Protein AF-A0AAW7XCH4-F1 (afdb_monomer_lite)

Organism: NCBI:txid86304

Structure (mmCIF, N/CA/C/O backbone):
data_AF-A0AAW7XCH4-F1
#
_entry.id   AF-A0AAW7XCH4-F1
#
loop_
_atom_site.group_PDB
_atom_site.id
_atom_site.type_symbol
_atom_site.label_atom_id
_atom_site.label_alt_id
_atom_site.label_comp_id
_atom_site.label_asym_id
_atom_site.label_entity_id
_atom_site.label_seq_id
_atom_site.pdbx_PDB_ins_code
_atom_site.Cartn_x
_atom_site.Cartn_y
_atom_site.Cartn_z
_atom_site.occupancy
_atom_site.B_iso_or_equiv
_atom_site.auth_seq_id
_atom_site.auth_comp_id
_atom_site.auth_asym_id
_atom_site.auth_atom_id
_atom_site.pdbx_PDB_model_num
ATOM 1 N N .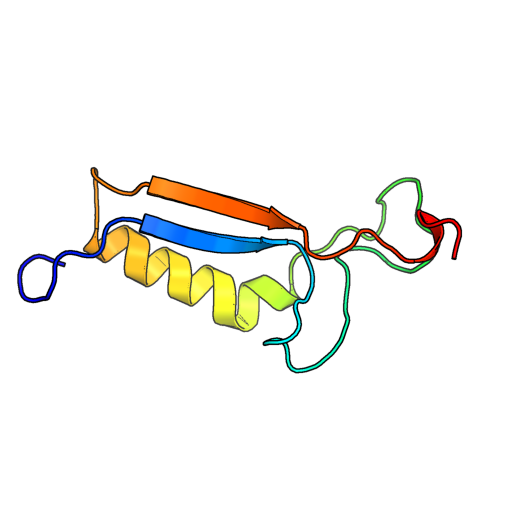 GLY A 1 1 ? -10.426 4.375 17.030 1.00 73.81 1 GLY A N 1
ATOM 2 C CA . GLY A 1 1 ? -10.203 3.848 18.390 1.00 73.81 1 GLY A CA 1
ATOM 3 C C . GLY A 1 1 ? -11.271 4.375 19.326 1.00 73.81 1 GLY A C 1
ATOM 4 O O . GLY A 1 1 ? -11.876 5.390 19.003 1.00 73.81 1 GLY A O 1
ATOM 5 N N . GLU A 1 2 ? -11.485 3.692 20.451 1.00 81.44 2 GLU A N 1
ATOM 6 C CA . GLU A 1 2 ? -12.611 3.894 21.388 1.00 81.44 2 GLU A CA 1
ATOM 7 C C . GLU A 1 2 ? -12.739 5.337 21.927 1.00 81.44 2 GLU A C 1
ATOM 9 O O . GLU A 1 2 ? -13.850 5.821 22.095 1.00 81.44 2 GLU A O 1
ATOM 14 N N . ASN A 1 3 ? -11.625 6.066 22.088 1.00 89.38 3 ASN A N 1
ATOM 15 C CA . ASN A 1 3 ? -11.606 7.459 22.574 1.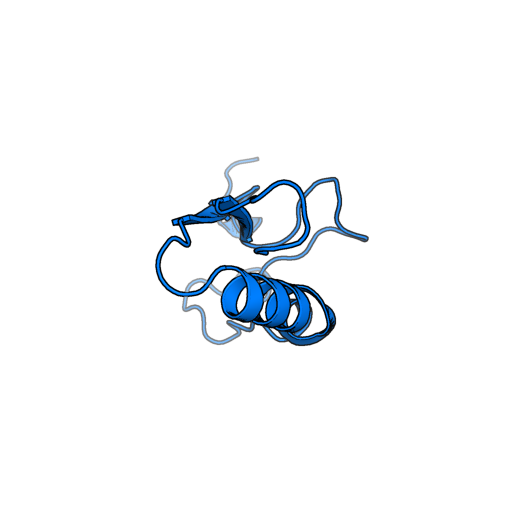00 89.38 3 ASN A CA 1
ATOM 16 C C . ASN A 1 3 ? -11.553 8.524 21.453 1.00 89.38 3 ASN A C 1
ATOM 18 O O . ASN A 1 3 ? -11.150 9.659 21.695 1.00 89.38 3 ASN A O 1
ATOM 22 N N . GLY A 1 4 ? -11.873 8.163 20.207 1.00 91.56 4 GLY A N 1
ATOM 23 C CA . GLY A 1 4 ? -11.836 9.074 19.056 1.00 91.56 4 GLY A CA 1
ATOM 24 C C . GLY A 1 4 ? -13.049 8.908 18.143 1.00 91.56 4 GLY A C 1
ATOM 25 O O . GLY A 1 4 ? -14.042 8.300 18.518 1.00 91.56 4 GLY A O 1
ATOM 26 N N . ILE A 1 5 ? -12.958 9.389 16.902 1.00 94.56 5 ILE A N 1
ATOM 27 C CA . ILE A 1 5 ? -14.086 9.388 15.944 1.00 94.56 5 ILE A CA 1
ATOM 28 C C . ILE A 1 5 ? -14.376 8.026 15.282 1.00 94.56 5 ILE A C 1
ATOM 30 O O . ILE A 1 5 ? -15.068 7.960 14.273 1.00 94.56 5 ILE A O 1
ATOM 34 N N . GLY A 1 6 ? -13.819 6.931 15.807 1.00 93.44 6 GLY A N 1
ATOM 35 C CA . GLY A 1 6 ? -14.243 5.582 15.413 1.00 93.44 6 GLY A CA 1
ATOM 36 C C . GLY A 1 6 ? -13.954 5.141 13.971 1.00 93.44 6 GLY A C 1
ATOM 37 O O . GLY A 1 6 ? -14.586 4.193 13.522 1.00 93.44 6 GLY A O 1
ATOM 38 N N . TYR A 1 7 ? -13.012 5.760 13.244 1.00 95.88 7 TYR A N 1
ATOM 39 C CA . TYR A 1 7 ? -12.645 5.292 11.896 1.00 95.88 7 TYR A CA 1
ATOM 40 C C . TYR A 1 7 ? -12.258 3.813 11.901 1.00 95.88 7 TYR A C 1
ATOM 42 O O . TYR A 1 7 ? -11.396 3.405 12.679 1.00 95.88 7 TYR A O 1
ATOM 50 N N . ASN A 1 8 ? -12.881 3.045 11.008 1.00 96.38 8 ASN A N 1
ATOM 51 C CA . ASN A 1 8 ? -12.688 1.605 10.870 1.00 96.38 8 ASN A CA 1
ATOM 52 C C . ASN A 1 8 ? -12.389 1.171 9.423 1.00 96.38 8 ASN A C 1
ATOM 54 O O . ASN A 1 8 ? -12.240 -0.017 9.163 1.00 96.38 8 ASN A O 1
ATOM 58 N N . ILE A 1 9 ? -12.285 2.121 8.490 1.00 97.38 9 ILE A N 1
ATOM 59 C CA . ILE A 1 9 ? -11.956 1.866 7.088 1.00 97.38 9 ILE A CA 1
ATOM 60 C C . ILE A 1 9 ? -10.557 2.405 6.792 1.00 97.38 9 ILE A C 1
ATOM 62 O O . ILE A 1 9 ? -10.276 3.579 7.033 1.00 97.38 9 ILE A O 1
ATOM 66 N N . ILE A 1 10 ? -9.693 1.564 6.226 1.00 97.94 10 ILE A N 1
ATOM 67 C CA . ILE A 1 10 ? -8.374 1.952 5.722 1.00 97.94 10 ILE A CA 1
ATOM 68 C C . ILE A 1 10 ? -8.315 1.652 4.226 1.00 97.94 10 ILE A C 1
ATOM 70 O O . ILE A 1 10 ? -8.425 0.500 3.806 1.00 97.94 10 ILE A O 1
ATOM 74 N N . ARG A 1 11 ? -8.072 2.700 3.435 1.00 98.19 11 ARG A N 1
ATOM 75 C CA . ARG A 1 11 ? -7.668 2.590 2.033 1.00 98.19 11 ARG A CA 1
ATOM 76 C C . ARG A 1 11 ? -6.180 2.871 1.916 1.00 98.19 11 ARG A C 1
ATOM 78 O O . ARG A 1 11 ? -5.707 3.879 2.437 1.00 98.19 11 ARG A O 1
ATOM 85 N N . THR A 1 12 ? -5.457 2.042 1.173 1.00 97.62 12 THR A N 1
ATOM 86 C CA . THR A 1 12 ? -4.076 2.343 0.781 1.00 97.62 12 THR A CA 1
ATOM 87 C C . THR A 1 12 ? -3.854 2.155 -0.719 1.00 97.62 12 THR A C 1
ATOM 89 O O . THR A 1 12 ? -4.652 1.519 -1.408 1.00 97.62 12 THR A O 1
ATOM 92 N N . ASN A 1 13 ? -2.797 2.756 -1.251 1.00 97.50 13 ASN A N 1
ATOM 93 C CA . ASN A 1 13 ? -2.410 2.625 -2.649 1.00 97.50 13 ASN A CA 1
ATOM 94 C C . ASN A 1 13 ? -1.405 1.481 -2.839 1.00 97.50 13 ASN A C 1
ATOM 96 O O . ASN A 1 13 ? -0.539 1.258 -1.999 1.00 97.50 13 ASN A O 1
ATOM 100 N N . ILE A 1 14 ? -1.518 0.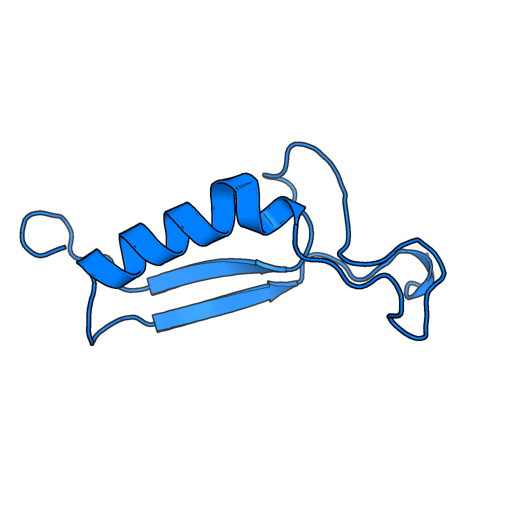778 -3.964 1.00 97.94 14 ILE A N 1
ATOM 101 C CA . ILE A 1 14 ? -0.498 -0.150 -4.471 1.00 97.94 14 ILE A CA 1
ATOM 102 C C . ILE A 1 14 ? 0.402 0.669 -5.401 1.00 97.94 14 ILE A C 1
ATOM 104 O O . ILE A 1 14 ? -0.122 1.377 -6.266 1.00 97.94 14 ILE A O 1
ATOM 108 N N . HIS A 1 15 ? 1.723 0.574 -5.214 1.00 97.31 15 HIS A N 1
ATOM 109 C CA . HIS A 1 15 ? 2.742 1.443 -5.827 1.00 97.31 15 HIS A CA 1
ATOM 110 C C . HIS A 1 15 ? 2.688 2.886 -5.291 1.00 97.31 15 HIS A C 1
ATOM 112 O O . HIS A 1 15 ? 2.191 3.116 -4.186 1.00 97.31 15 HIS A O 1
ATOM 118 N N . SER A 1 16 ? 3.237 3.861 -6.018 1.00 96.94 16 SER A N 1
ATOM 119 C CA . SER A 1 16 ? 3.050 5.292 -5.739 1.00 96.94 16 SER A CA 1
ATOM 120 C C . SER A 1 16 ? 1.658 5.802 -6.127 1.00 96.94 16 SER A C 1
ATOM 122 O O . SER A 1 16 ? 1.000 5.240 -6.998 1.00 96.94 16 SER A O 1
ATOM 124 N N . CYS A 1 17 ? 1.268 6.935 -5.552 1.00 97.25 17 CYS A N 1
ATOM 125 C CA . CYS A 1 17 ? 0.190 7.808 -6.025 1.00 97.25 17 CYS A CA 1
ATOM 126 C C . CYS A 1 17 ? 0.698 9.259 -6.126 1.00 97.25 17 CYS A C 1
ATOM 128 O O . CYS A 1 17 ? 1.858 9.537 -5.825 1.00 97.25 17 CYS A O 1
ATOM 130 N N . ASP A 1 18 ? -0.172 10.187 -6.507 1.00 96.88 18 ASP A N 1
ATOM 131 C CA . ASP A 1 18 ? 0.067 11.637 -6.509 1.00 96.88 18 ASP A CA 1
ATOM 132 C C . ASP A 1 18 ? 0.459 12.212 -5.130 1.00 96.88 18 ASP A C 1
ATOM 134 O O . ASP A 1 18 ? 1.211 13.179 -5.065 1.00 96.88 18 ASP A O 1
ATOM 138 N N . PHE A 1 19 ? 0.039 11.576 -4.029 1.00 96.25 19 PHE A N 1
ATOM 139 C CA . PHE A 1 19 ? 0.460 11.914 -2.655 1.00 96.25 19 PHE A CA 1
ATOM 140 C C . PHE A 1 19 ? 1.768 11.229 -2.206 1.00 96.25 19 PHE A C 1
ATOM 142 O O . PHE A 1 19 ? 2.109 11.243 -1.023 1.00 96.25 19 PHE A O 1
ATOM 149 N N . SER A 1 20 ? 2.503 10.586 -3.116 1.00 95.19 20 SER A N 1
ATOM 150 C CA . SER A 1 20 ? 3.837 10.037 -2.834 1.00 95.19 20 SER A CA 1
ATOM 151 C C . SER A 1 20 ? 4.930 11.063 -3.141 1.00 95.19 20 SER A C 1
ATOM 153 O O . SER A 1 20 ? 4.760 11.930 -3.989 1.00 95.19 20 SER A O 1
ATOM 155 N N . THR A 1 21 ? 6.098 10.936 -2.506 1.00 94.00 21 THR A N 1
ATOM 156 C CA . THR A 1 21 ? 7.255 11.818 -2.773 1.00 94.00 21 THR A CA 1
ATOM 157 C C . THR A 1 21 ? 7.853 11.644 -4.172 1.00 94.00 21 THR A C 1
ATOM 159 O O . THR A 1 21 ? 8.648 12.467 -4.613 1.00 94.00 21 THR A O 1
ATOM 162 N N . GLY A 1 22 ? 7.480 10.575 -4.873 1.00 94.81 22 GLY A N 1
ATOM 163 C CA . GLY A 1 22 ? 7.828 10.332 -6.263 1.00 94.81 22 GLY A CA 1
ATOM 164 C C . GLY A 1 22 ? 7.169 9.062 -6.789 1.00 94.81 22 GLY A C 1
ATOM 165 O O . GLY A 1 22 ? 6.654 8.248 -6.014 1.00 94.81 22 GLY A O 1
ATOM 166 N N . SER A 1 23 ? 7.214 8.894 -8.108 1.00 95.88 23 SER A N 1
ATOM 167 C CA . SER A 1 23 ? 6.715 7.701 -8.789 1.00 95.88 23 SER A CA 1
ATOM 168 C C . SER A 1 23 ? 7.589 6.489 -8.481 1.00 95.88 23 SER A C 1
ATOM 170 O O . SER A 1 23 ? 8.816 6.566 -8.532 1.00 95.88 23 SER A O 1
ATOM 172 N N . TYR A 1 24 ? 6.967 5.361 -8.164 1.00 96.31 24 TYR A N 1
ATOM 173 C CA . TYR A 1 24 ? 7.648 4.078 -8.016 1.00 96.31 24 TYR A CA 1
ATOM 174 C C . TYR A 1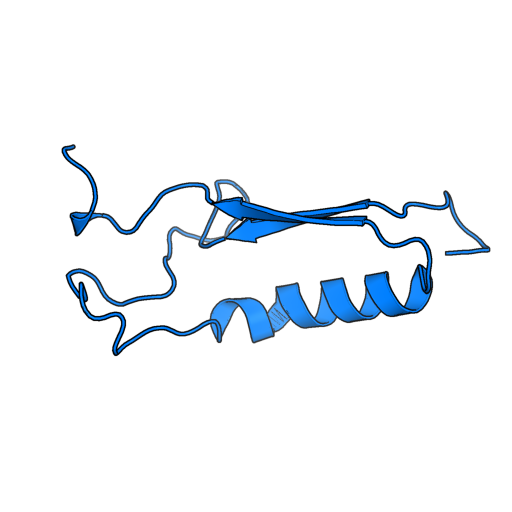 24 ? 6.664 2.937 -8.226 1.00 96.31 24 TYR A C 1
ATOM 176 O O . TYR A 1 24 ? 5.474 3.091 -7.951 1.00 96.31 24 TYR A O 1
ATOM 184 N N . THR A 1 25 ? 7.172 1.780 -8.641 1.00 97.69 25 THR A N 1
ATOM 185 C CA . THR A 1 25 ? 6.433 0.517 -8.568 1.00 97.69 25 THR A CA 1
ATOM 186 C C . THR A 1 25 ? 7.171 -0.472 -7.670 1.00 97.69 25 THR A C 1
ATOM 188 O O . THR A 1 25 ? 8.162 -0.108 -7.038 1.00 97.69 25 THR A O 1
ATOM 191 N N . TYR A 1 26 ? 6.643 -1.686 -7.527 1.00 98.06 26 TYR A N 1
ATOM 192 C CA . TYR A 1 26 ? 7.251 -2.713 -6.677 1.00 98.06 26 TYR A CA 1
ATOM 193 C C . TYR A 1 26 ? 8.257 -3.588 -7.416 1.00 98.06 26 TYR A C 1
ATOM 195 O O . TYR A 1 26 ? 8.841 -4.455 -6.786 1.00 98.06 26 TYR A O 1
ATOM 203 N N . ILE A 1 27 ? 8.445 -3.384 -8.716 1.00 98.19 27 ILE A N 1
ATOM 204 C CA . ILE A 1 27 ? 9.406 -4.122 -9.533 1.00 98.19 27 ILE A CA 1
ATOM 205 C C . ILE A 1 27 ? 10.311 -3.142 -10.273 1.00 98.19 27 ILE A C 1
ATOM 207 O O . ILE A 1 27 ? 9.961 -1.970 -10.456 1.00 98.19 27 ILE A O 1
ATOM 211 N N . GLU A 1 28 ? 11.465 -3.630 -10.705 1.00 97.00 28 GLU A N 1
ATOM 212 C CA . GLU A 1 28 ? 12.292 -2.937 -11.681 1.00 97.00 28 GLU A CA 1
ATOM 213 C C . GLU A 1 28 ? 11.600 -2.905 -13.051 1.00 97.00 28 GLU A C 1
ATOM 215 O O . GLU A 1 28 ? 10.762 -3.747 -13.392 1.00 97.00 28 GLU A O 1
ATOM 220 N N . GLU A 1 29 ? 11.932 -1.889 -13.841 1.00 96.69 29 GLU A N 1
ATOM 221 C CA . GLU A 1 29 ? 11.325 -1.681 -15.150 1.00 96.69 29 GLU A CA 1
ATOM 222 C C . GLU A 1 29 ? 11.672 -2.833 -16.107 1.00 96.69 29 GLU A C 1
ATOM 224 O O . GLU A 1 29 ? 12.840 -3.163 -16.303 1.00 96.69 29 GLU A O 1
ATOM 229 N N . GLY A 1 30 ? 10.647 -3.434 -16.718 1.00 96.75 30 GLY A N 1
ATOM 230 C CA . GLY A 1 30 ? 10.777 -4.554 -17.655 1.00 96.75 30 GLY A CA 1
ATOM 231 C C . GLY A 1 30 ? 10.736 -5.950 -17.020 1.00 96.75 30 GLY A C 1
ATOM 232 O O . GLY A 1 30 ? 10.730 -6.939 -17.753 1.00 96.75 30 GLY A O 1
ATOM 233 N N . ASP A 1 31 ? 10.666 -6.067 -15.691 1.00 97.56 31 ASP A N 1
ATOM 234 C CA . ASP A 1 31 ? 10.630 -7.362 -15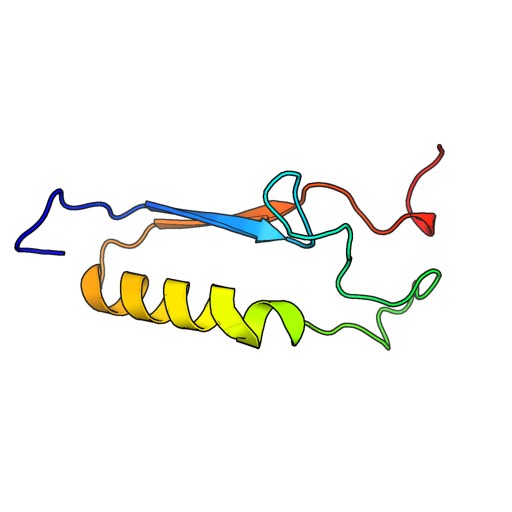.001 1.00 97.56 31 ASP A CA 1
ATOM 235 C C . ASP A 1 31 ? 9.240 -8.025 -15.050 1.00 97.56 31 ASP A C 1
ATOM 237 O O . ASP A 1 31 ? 8.469 -8.037 -14.087 1.00 97.56 31 ASP A O 1
ATOM 241 N N . ALA A 1 32 ? 8.911 -8.606 -16.202 1.00 96.25 32 ALA A N 1
ATOM 242 C CA . ALA A 1 32 ? 7.649 -9.313 -16.416 1.00 96.25 32 ALA A CA 1
ATOM 243 C C . ALA A 1 32 ? 7.486 -10.574 -15.540 1.00 96.25 32 ALA A C 1
ATOM 245 O O . ALA A 1 32 ? 6.364 -11.029 -15.328 1.00 96.25 32 ALA A O 1
ATOM 246 N N . GLU A 1 33 ? 8.587 -11.133 -15.029 1.00 97.62 33 GLU A N 1
ATOM 247 C CA . GLU A 1 33 ? 8.590 -12.337 -14.188 1.00 97.62 33 GLU A CA 1
ATOM 248 C C . GLU A 1 33 ? 8.486 -12.023 -12.684 1.00 97.62 33 GLU A C 1
ATOM 250 O O . GLU A 1 33 ? 8.419 -12.947 -11.874 1.00 97.62 33 GLU A O 1
ATOM 255 N N . LEU A 1 34 ? 8.436 -10.737 -12.305 1.00 97.06 34 LEU A N 1
ATOM 256 C CA . LEU A 1 34 ? 8.319 -10.253 -10.921 1.00 97.06 34 LEU A CA 1
ATOM 257 C C . LEU A 1 34 ? 9.466 -10.704 -9.995 1.00 97.06 34 LEU A C 1
ATOM 259 O O . LEU A 1 34 ? 9.298 -10.768 -8.775 1.00 97.06 34 LEU A O 1
ATOM 263 N N . LYS A 1 35 ? 10.645 -11.000 -10.549 1.00 98.38 35 LYS A N 1
ATOM 264 C CA . LYS A 1 35 ? 11.837 -11.430 -9.795 1.00 98.38 35 LYS A CA 1
ATOM 265 C C . LYS A 1 35 ? 12.351 -10.377 -8.812 1.00 98.38 35 LYS A C 1
ATOM 267 O O . LYS A 1 35 ? 12.963 -10.719 -7.805 1.00 98.38 35 LYS A O 1
ATOM 272 N N . THR A 1 36 ? 12.104 -9.109 -9.104 1.00 98.25 36 THR A N 1
ATOM 273 C CA . THR A 1 36 ? 12.546 -7.934 -8.345 1.00 98.25 36 THR A CA 1
ATOM 274 C C . THR A 1 36 ? 11.468 -7.405 -7.399 1.00 98.25 36 THR A C 1
ATOM 276 O O . THR A 1 36 ? 11.665 -6.367 -6.766 1.00 98.25 36 THR A O 1
ATOM 279 N N . PHE A 1 37 ? 10.330 -8.107 -7.279 1.00 98.25 37 PHE A N 1
ATOM 280 C CA . PHE A 1 37 ? 9.205 -7.656 -6.467 1.00 98.25 37 PHE A CA 1
ATOM 281 C C . PHE A 1 37 ? 9.619 -7.352 -5.024 1.00 98.25 37 PHE A C 1
ATOM 283 O O . PHE A 1 37 ? 10.104 -8.217 -4.292 1.00 98.25 37 PHE A O 1
ATOM 290 N N . SER A 1 38 ? 9.362 -6.121 -4.592 1.00 98.06 38 SER A N 1
ATOM 291 C CA . SER A 1 38 ? 9.699 -5.646 -3.262 1.00 98.06 38 SER A CA 1
ATOM 292 C C . SER A 1 38 ? 8.742 -4.568 -2.763 1.00 98.06 38 SER A C 1
ATOM 294 O O . SER A 1 38 ? 8.376 -3.627 -3.465 1.00 98.06 38 SER A O 1
ATOM 296 N N . ILE A 1 39 ? 8.389 -4.683 -1.483 1.00 97.44 39 ILE A N 1
ATOM 297 C CA . ILE A 1 39 ? 7.589 -3.706 -0.734 1.00 97.44 39 ILE A CA 1
ATOM 298 C C . ILE A 1 39 ? 8.430 -2.952 0.308 1.00 97.44 39 ILE A C 1
ATOM 300 O O . ILE A 1 39 ? 7.866 -2.377 1.236 1.00 97.44 39 ILE A O 1
ATOM 304 N N . GLU A 1 40 ? 9.766 -2.960 0.207 1.00 97.62 40 GLU A N 1
ATOM 305 C CA . GLU A 1 40 ? 10.643 -2.307 1.201 1.00 97.62 40 GLU A CA 1
ATOM 306 C C . GLU A 1 40 ? 10.275 -0.834 1.430 1.00 97.62 40 GLU A C 1
ATOM 308 O O . GLU A 1 40 ? 10.195 -0.381 2.570 1.00 97.62 40 GLU A O 1
ATOM 313 N N . LYS A 1 41 ? 9.913 -0.110 0.366 1.00 95.31 41 LYS A N 1
ATOM 314 C CA . LYS A 1 41 ? 9.460 1.286 0.460 1.00 95.31 41 LYS A CA 1
ATOM 315 C C . LYS A 1 41 ? 8.203 1.456 1.322 1.00 95.31 41 LYS A C 1
ATOM 317 O O . LYS A 1 41 ? 8.059 2.435 2.049 1.00 95.31 41 LYS A O 1
ATOM 322 N N . ASP A 1 42 ? 7.306 0.475 1.291 1.00 97.44 42 ASP A N 1
ATOM 323 C CA . ASP A 1 42 ? 6.085 0.485 2.095 1.00 97.44 42 ASP A CA 1
ATOM 324 C C . ASP A 1 42 ? 6.352 0.049 3.546 1.00 97.44 42 ASP A C 1
ATOM 326 O O . ASP A 1 42 ? 5.598 0.427 4.449 1.00 97.44 42 ASP A O 1
ATOM 330 N N . LYS A 1 43 ? 7.431 -0.706 3.803 1.00 97.88 43 LYS A N 1
ATOM 331 C CA . LYS A 1 43 ? 7.847 -1.102 5.159 1.00 97.88 43 LYS A CA 1
ATOM 332 C C . LYS A 1 43 ? 8.385 0.063 5.985 1.00 97.88 43 LYS A C 1
ATOM 334 O O . LYS A 1 43 ? 8.277 0.001 7.207 1.00 97.88 43 LYS A O 1
ATOM 339 N N . GLU A 1 44 ? 8.901 1.114 5.349 1.00 96.44 44 GLU A N 1
ATOM 340 C CA . GLU A 1 44 ? 9.478 2.272 6.041 1.00 96.44 44 GLU A CA 1
ATOM 341 C C . GLU A 1 44 ? 8.427 3.033 6.871 1.00 96.44 44 GLU A C 1
ATOM 343 O O . GLU A 1 44 ? 8.614 3.259 8.066 1.00 96.44 44 GLU A O 1
ATOM 348 N N . TYR A 1 45 ? 7.274 3.356 6.269 1.00 95.81 45 TYR A N 1
ATOM 349 C CA . TYR A 1 45 ? 6.244 4.182 6.925 1.00 95.81 45 TYR A CA 1
ATOM 350 C C . TYR A 1 45 ? 4.824 3.627 6.816 1.00 95.81 45 TYR A C 1
ATOM 352 O O . TYR A 1 45 ? 4.087 3.598 7.807 1.00 95.81 45 TYR A O 1
ATOM 360 N N . ARG A 1 46 ? 4.424 3.165 5.624 1.00 96.94 46 ARG A N 1
ATOM 361 C CA . ARG A 1 46 ? 3.035 2.791 5.317 1.00 96.94 46 ARG A CA 1
ATOM 362 C C . ARG A 1 46 ? 2.570 1.602 6.157 1.00 96.94 46 ARG A C 1
ATOM 364 O O . ARG A 1 46 ? 1.559 1.693 6.849 1.00 96.94 46 ARG A O 1
ATOM 371 N N . ILE A 1 47 ? 3.324 0.505 6.153 1.00 97.81 47 ILE A N 1
ATOM 372 C CA . ILE A 1 47 ? 2.982 -0.715 6.898 1.00 97.81 47 ILE A CA 1
ATOM 373 C C . ILE A 1 47 ? 3.007 -0.480 8.417 1.00 97.81 47 ILE A C 1
ATOM 375 O O . ILE A 1 47 ? 2.038 -0.872 9.074 1.00 97.81 47 ILE A O 1
ATOM 379 N N . PRO A 1 48 ? 4.032 0.169 9.010 1.00 98.44 48 PRO A N 1
ATOM 380 C CA . PRO A 1 48 ? 4.007 0.514 10.431 1.00 98.44 48 PRO A CA 1
ATOM 381 C C . PRO A 1 48 ? 2.787 1.351 10.833 1.00 98.44 48 PRO A C 1
ATOM 383 O O . PRO A 1 48 ? 2.168 1.073 11.861 1.00 98.44 48 PRO A O 1
ATOM 386 N N . MET A 1 49 ? 2.405 2.343 10.023 1.00 97.94 49 MET A N 1
ATOM 387 C CA . MET A 1 49 ? 1.224 3.173 10.279 1.00 97.94 49 MET A CA 1
ATOM 388 C C . MET A 1 49 ? -0.073 2.356 10.214 1.00 97.94 49 MET A C 1
ATOM 390 O O . MET A 1 49 ? -0.886 2.428 11.137 1.00 97.94 49 MET A O 1
ATOM 394 N N . ILE A 1 50 ? -0.246 1.541 9.169 1.00 97.88 50 ILE A N 1
ATOM 395 C CA . ILE A 1 50 ? -1.422 0.676 9.004 1.00 97.88 50 ILE A CA 1
ATOM 396 C C . ILE A 1 50 ? -1.542 -0.302 10.174 1.00 97.88 50 ILE A C 1
ATOM 398 O O . ILE A 1 50 ? -2.624 -0.436 10.735 1.00 97.88 50 ILE A O 1
ATOM 402 N N . LYS A 1 51 ? -0.444 -0.942 10.600 1.00 97.56 51 LYS A N 1
ATOM 403 C CA . LYS A 1 51 ? -0.450 -1.865 11.748 1.00 97.56 51 LYS A CA 1
ATOM 404 C C . LYS A 1 51 ? -0.861 -1.172 13.046 1.00 97.56 51 LYS A C 1
ATOM 406 O O . LYS A 1 51 ? -1.654 -1.722 13.805 1.00 97.56 51 LYS A O 1
ATOM 411 N N . LYS A 1 52 ? -0.369 0.049 13.293 1.00 97.00 52 LYS A N 1
ATOM 412 C CA . LYS A 1 52 ? -0.795 0.855 14.450 1.00 97.00 52 LYS A CA 1
ATOM 413 C C . LYS A 1 52 ? -2.296 1.146 14.402 1.00 97.00 52 LYS A C 1
ATOM 415 O O . LYS A 1 52 ? -2.975 0.955 15.405 1.00 97.00 52 LYS A O 1
ATOM 420 N N . ALA A 1 53 ? -2.818 1.562 13.248 1.00 96.19 53 ALA A N 1
ATOM 421 C CA . ALA A 1 53 ? -4.246 1.819 13.077 1.00 96.19 53 ALA A CA 1
ATOM 422 C C . ALA A 1 53 ? -5.087 0.540 13.247 1.00 96.19 53 ALA A C 1
ATOM 424 O O . ALA A 1 53 ? -6.064 0.555 13.991 1.00 96.19 53 ALA A O 1
ATOM 425 N N . ALA A 1 54 ? -4.672 -0.577 12.645 1.00 96.25 54 ALA A N 1
ATOM 426 C CA . ALA A 1 54 ? -5.342 -1.870 12.765 1.00 96.25 54 ALA A CA 1
ATOM 427 C C . ALA A 1 54 ? -5.441 -2.334 14.227 1.00 96.25 54 ALA A C 1
ATOM 429 O O . ALA A 1 54 ? -6.523 -2.703 14.677 1.00 96.25 54 ALA A O 1
ATOM 430 N N . ASN A 1 55 ? -4.362 -2.204 15.006 1.00 95.56 55 ASN A N 1
ATOM 431 C CA . ASN A 1 55 ? -4.362 -2.540 16.435 1.00 95.56 55 ASN A CA 1
ATOM 432 C C . ASN A 1 55 ? -5.330 -1.674 17.265 1.00 95.56 55 ASN A C 1
ATOM 434 O O . ASN A 1 55 ? -5.841 -2.128 18.286 1.00 95.56 55 ASN A O 1
ATOM 438 N N . LEU A 1 56 ? -5.595 -0.432 16.842 1.00 95.06 56 LEU A N 1
ATO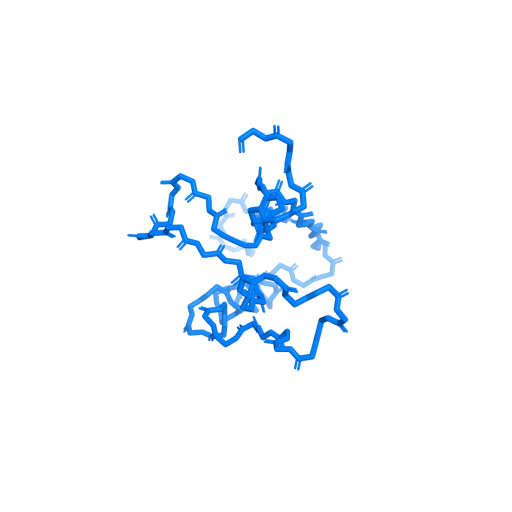M 439 C CA . LEU A 1 56 ? -6.555 0.466 17.498 1.00 95.06 56 LEU A CA 1
ATOM 440 C C . LEU A 1 56 ? -8.011 0.215 17.078 1.00 95.06 56 LEU A C 1
ATOM 442 O O . LEU A 1 56 ? -8.921 0.653 17.784 1.00 95.06 56 LEU A O 1
ATOM 446 N N . ILE A 1 57 ? -8.229 -0.404 15.916 1.00 95.00 57 ILE A N 1
ATOM 447 C CA . ILE A 1 57 ? -9.556 -0.704 15.356 1.00 95.00 57 ILE A CA 1
ATOM 448 C C . ILE A 1 57 ? -10.032 -2.098 15.785 1.00 95.00 57 ILE A C 1
ATOM 450 O O . ILE A 1 57 ? -11.223 -2.271 16.037 1.00 95.00 57 ILE A O 1
ATOM 454 N N . LYS A 1 58 ? -9.106 -3.057 15.926 1.00 90.06 58 LYS A N 1
ATOM 455 C CA . LYS A 1 58 ? -9.376 -4.460 16.274 1.00 90.06 58 LYS A CA 1
ATOM 456 C C . LYS A 1 58 ? -10.295 -5.120 15.229 1.00 90.06 58 LYS A C 1
ATOM 458 O O . LYS A 1 58 ? -9.992 -5.070 14.039 1.00 90.06 58 LYS A O 1
ATOM 463 N N . ASP A 1 59 ? -11.406 -5.715 15.652 1.00 90.25 59 ASP A N 1
ATOM 464 C CA . ASP A 1 59 ? -12.176 -6.680 14.855 1.00 90.25 59 ASP A CA 1
ATOM 465 C C . ASP A 1 59 ? -13.069 -6.057 13.768 1.00 90.25 59 ASP A C 1
ATOM 467 O O . ASP A 1 59 ? -13.539 -6.760 12.880 1.00 90.25 59 ASP A O 1
ATOM 471 N N . ASN A 1 60 ? -13.297 -4.739 13.796 1.00 92.62 60 ASN A N 1
ATOM 472 C CA . ASN A 1 60 ? -14.192 -4.050 12.852 1.00 92.62 60 ASN A CA 1
ATOM 473 C C . ASN A 1 60 ? -13.450 -3.369 11.681 1.00 92.62 60 ASN A C 1
ATOM 475 O O . ASN A 1 60 ? -13.971 -2.436 11.066 1.00 92.62 60 ASN A O 1
ATOM 479 N N . LEU A 1 61 ? -12.205 -3.768 11.406 1.00 96.56 61 LEU A N 1
ATOM 480 C CA . LEU A 1 61 ? -11.394 -3.170 10.346 1.00 96.56 61 LEU A CA 1
ATOM 481 C C . LEU A 1 61 ? -11.864 -3.613 8.954 1.00 96.56 61 LEU A C 1
ATOM 483 O O . LEU A 1 61 ? -11.800 -4.789 8.608 1.00 96.56 61 LEU A O 1
ATOM 487 N N . VAL A 1 62 ? -12.204 -2.642 8.108 1.00 97.56 62 VAL A N 1
ATOM 488 C CA . VAL A 1 62 ? -12.322 -2.814 6.657 1.00 97.56 62 VAL A CA 1
ATOM 489 C C . VAL A 1 62 ? -11.051 -2.283 6.004 1.00 97.56 62 VAL A C 1
ATOM 491 O O . VAL A 1 62 ? -10.753 -1.091 6.076 1.00 97.56 62 VAL A O 1
ATOM 494 N N . PHE A 1 63 ? -10.297 -3.161 5.350 1.00 97.62 63 PHE A N 1
ATOM 495 C CA . PHE A 1 63 ? -9.046 -2.806 4.684 1.00 97.62 63 PHE A CA 1
ATOM 496 C C . PHE A 1 63 ? -9.130 -3.088 3.187 1.00 97.62 63 PHE A C 1
ATOM 498 O O . PHE A 1 63 ? -9.501 -4.189 2.785 1.00 97.62 63 PHE A O 1
ATOM 505 N N . TYR A 1 64 ? -8.737 -2.122 2.359 1.00 97.62 64 TYR A N 1
ATOM 506 C CA . TYR A 1 64 ? -8.582 -2.346 0.925 1.00 97.62 64 TYR A CA 1
ATOM 507 C C . TYR A 1 64 ? -7.415 -1.555 0.336 1.00 97.62 64 TYR A C 1
ATOM 509 O O . TYR A 1 64 ? -7.067 -0.458 0.782 1.00 97.62 64 TYR A O 1
ATOM 517 N N . ALA A 1 65 ? -6.814 -2.135 -0.699 1.00 97.88 65 ALA A N 1
ATOM 518 C CA . ALA A 1 65 ? -5.711 -1.547 -1.438 1.00 97.88 65 ALA A CA 1
ATOM 519 C C . ALA A 1 65 ? -6.100 -1.392 -2.912 1.00 97.88 65 ALA A C 1
ATOM 521 O O . ALA A 1 65 ? -6.716 -2.288 -3.486 1.00 97.88 65 ALA A O 1
ATOM 522 N N . SER A 1 66 ? -5.759 -0.259 -3.523 1.00 97.75 66 SER A N 1
ATOM 523 C CA . SER A 1 66 ? -6.075 0.022 -4.931 1.00 97.75 66 SER A CA 1
ATOM 524 C C . SER A 1 66 ? -4.832 0.490 -5.689 1.00 97.75 66 SER A C 1
ATOM 526 O O . SER A 1 66 ? -4.156 1.395 -5.189 1.00 97.75 66 SER A O 1
ATOM 528 N N . PRO A 1 67 ? -4.522 -0.063 -6.874 1.00 96.69 67 PRO A N 1
ATOM 529 C CA . PRO A 1 67 ? -3.410 0.416 -7.687 1.00 96.69 67 PRO A CA 1
ATOM 530 C C . PRO A 1 67 ? -3.719 1.777 -8.305 1.00 96.69 67 PRO A C 1
ATOM 532 O O . PRO A 1 67 ? -4.864 2.062 -8.649 1.00 96.69 67 PRO A O 1
ATOM 535 N N . TRP A 1 68 ? -2.686 2.610 -8.438 1.00 96.19 68 TRP A N 1
ATOM 536 C CA . TRP A 1 68 ? -2.790 3.891 -9.145 1.00 96.19 68 TRP A CA 1
ATOM 537 C C . TRP A 1 68 ? -2.413 3.763 -10.624 1.00 96.19 68 TRP A C 1
ATOM 539 O O . TRP A 1 68 ? -3.119 4.246 -11.501 1.00 96.19 68 TRP A O 1
ATOM 549 N N . SER A 1 69 ? -1.303 3.079 -10.905 1.00 95.31 69 SER A N 1
ATOM 550 C CA . SER A 1 69 ? -0.825 2.760 -12.253 1.00 95.31 69 SER A CA 1
ATOM 551 C C . SER A 1 69 ? -0.006 1.471 -12.191 1.00 95.31 69 SER A C 1
ATOM 553 O O . SER A 1 69 ? 0.729 1.293 -11.217 1.00 95.31 69 SER A O 1
ATOM 555 N N . PRO A 1 70 ? -0.077 0.596 -13.208 1.00 95.75 70 PRO A N 1
ATOM 556 C CA . PRO A 1 70 ? 0.873 -0.503 -13.342 1.00 95.75 70 PRO A CA 1
ATOM 557 C C . PRO A 1 70 ? 2.287 0.022 -13.694 1.00 95.75 70 PRO A C 1
ATOM 559 O O . PRO A 1 70 ? 2.424 1.212 -14.025 1.00 95.75 70 PRO A O 1
ATOM 562 N N . PRO A 1 71 ? 3.318 -0.848 -13.640 1.00 96.44 71 PRO A N 1
ATOM 563 C CA . PRO A 1 71 ? 4.651 -0.612 -14.213 1.00 96.44 71 PRO A CA 1
ATOM 564 C C . PRO A 1 71 ? 4.599 -0.087 -15.649 1.00 96.44 71 PRO A C 1
ATOM 566 O O . PRO A 1 71 ? 3.662 -0.402 -16.386 1.00 96.44 71 PRO A O 1
ATOM 569 N N . ALA A 1 72 ? 5.578 0.731 -16.046 1.00 95.69 72 ALA A N 1
ATOM 570 C CA . ALA A 1 72 ? 5.487 1.491 -17.292 1.00 95.69 72 ALA A CA 1
ATOM 571 C C . ALA A 1 72 ? 5.465 0.575 -18.527 1.00 95.69 72 ALA A C 1
ATOM 573 O O . ALA A 1 72 ? 4.587 0.741 -19.369 1.00 95.69 72 ALA A O 1
ATOM 574 N N . PHE A 1 73 ? 6.305 -0.463 -18.573 1.00 95.75 73 PHE A N 1
ATOM 575 C CA . PHE A 1 73 ? 6.325 -1.461 -19.651 1.00 95.75 73 PHE A CA 1
ATOM 576 C C . PHE A 1 73 ? 5.023 -2.260 -19.823 1.00 95.75 73 PHE A C 1
ATOM 578 O O . PHE A 1 73 ? 4.844 -2.922 -20.842 1.00 95.75 73 PHE A O 1
ATOM 585 N N . MET A 1 74 ? 4.110 -2.227 -18.845 1.00 96.38 74 MET A N 1
ATOM 586 C CA . MET A 1 74 ? 2.791 -2.864 -18.950 1.00 96.38 74 MET A CA 1
ATOM 587 C C . MET A 1 74 ? 1.732 -1.939 -19.577 1.00 96.38 74 MET A C 1
ATOM 589 O O . MET A 1 74 ? 0.553 -2.295 -19.625 1.00 96.38 74 MET A O 1
ATOM 593 N N . LYS A 1 75 ? 2.115 -0.736 -20.021 1.00 95.81 75 LYS A N 1
ATOM 594 C CA . LYS A 1 75 ? 1.221 0.296 -20.562 1.00 95.81 75 LYS A CA 1
ATOM 595 C C . LYS A 1 75 ? 1.525 0.547 -22.038 1.00 95.81 75 LYS A C 1
ATOM 597 O O . LYS A 1 75 ? 2.627 0.306 -22.511 1.00 95.81 75 LYS A O 1
ATOM 602 N N . THR A 1 76 ? 0.533 1.041 -22.774 1.00 93.12 76 THR A N 1
ATOM 603 C CA . THR A 1 76 ? 0.625 1.279 -24.227 1.00 93.12 76 THR A CA 1
ATOM 604 C C . THR A 1 76 ? 1.020 2.711 -24.601 1.00 93.12 76 THR A C 1
ATOM 606 O O . THR A 1 76 ? 0.917 3.074 -25.770 1.00 93.12 76 THR A O 1
ATOM 609 N N . ASN A 1 77 ? 1.345 3.555 -23.622 1.00 76.38 77 ASN A N 1
ATOM 610 C CA . ASN A 1 77 ? 1.475 5.005 -23.779 1.00 76.38 77 ASN A CA 1
ATOM 611 C C . ASN A 1 77 ? 2.902 5.503 -23.559 1.00 76.38 77 ASN A C 1
ATOM 613 O O . ASN A 1 77 ? 3.679 4.784 -22.900 1.00 76.38 77 ASN A O 1
#

InterPro domains:
  IPR001139 Glycoside hydrolase family 30 [PTHR11069] (1-77)
  IPR017853 Glycoside hydrolase superfamily [SSF51445] (2-77)
  IPR033453 Glycosyl hydrolase family 30, TIM-barrel domain [PF02055] (2-77)

Secondary structure (DSSP, 8-state):
-TTTT---EEEEEES--TTSSS---SS-TT-TT-TT---HHHHHTHHHHHHHHHHHHGGG-EEEEEES---GGGS--

Sequence (77 aa):
GENGIGYNIIRTNIHSCDFSTGSYTYIEEGDAELKTFSIEKDKEYRIPMIKKAANLIKDNLVFYASPWSPPAFMKTN

Radius of gyration: 15.29 Å; chains: 1; bounding box: 27×24×47 Å

pLDDT: mean 95.59, std 4.2, range [73.81, 98.44]

Foldseek 3Di:
DVPDPQDQEDEEEAFDDPPDPDGDHQADAPPPVCPSGHPVVCVVPPVVVVVVVCVVNDPRHDYDYYYPDDHPVVDPD